Protein AF-A0A660XMI4-F1 (afdb_monomer)

Nearest PDB structures (foldseek):
  3zx6-assembly1_B  TM=2.458E-01  e=6.563E+00  Archaeoglobus fulgidus DSM 4304

Solvent-accessible surface area (backbone atoms only — not comparable to full-atom values): 9315 Å² total; per-residue (Å²): 108,72,64,52,55,50,49,53,53,52,51,51,52,27,54,73,68,62,74,46,83,51,58,64,51,54,51,50,54,47,31,65,63,69,72,51,60,95,81,56,84,68,53,59,37,63,47,45,56,48,52,53,51,49,50,54,33,50,76,66,37,68,74,51,75,83,61,52,72,67,60,52,48,54,52,48,51,56,52,51,52,38,41,51,57,50,34,72,78,36,87,46,49,92,46,54,72,68,57,27,53,37,53,53,48,32,54,55,23,55,79,68,66,36,62,66,61,28,50,51,34,51,52,54,50,51,52,51,54,49,52,52,49,52,51,54,50,52,53,52,54,55,51,64,49,48,56,60,52,51,52,52,52,51,54,50,51,52,52,52,54,51,52,64,72,76,105

Foldseek 3Di:
DVLLVQLLVVLVVCLVVVVDDDLVSSLVSQCVSVVHDPPPPLSLLVSLVSLVVSLVCLVVCNSPVPDDPVSSVVSNVRSVVSSVVSCVVQVCSVDDPLVSVLVVQLVVCVVVVVVVSNVVSVVVVVVVVVVVVVVVVVVVVVVVVVVVVVVVVVVVVVVVVVVVVVD

Radius of gyration: 24.67 Å; Cα contacts (8 Å, |Δi|>4): 82; chains: 1; bounding box: 38×71×60 Å

pLDDT: mean 84.74, std 8.32, range [54.94, 94.88]

Sequence (167 aa):
MKREHEFFRTLTEGLRTNSITTIDDVVNIYKGIADLGSEDLDYQYGLSQRLRKFLAELISKRIDNSLGDEIAREWREKISESIMKNEEISPFADLSSAERNILSGISTFLEMNDTESVKRKTLEHAGMIQAGHDDLSKVRYINKWTLPWSIISTILSILFGILALIR

Secondary structure (DSSP, 8-state):
-HHHHHHHHHHHHHHHTT---SHHHHHHHHHHHHT--TT-TTHHHHHHHHHHHHHHHHHTT-S-TT--HHHHHHHHHHHHHHHHHHHHHSTTTTS-HHHHHHHHHHHHHHHTT-HHHHHHHHHHHHHHHHHHHHHHHHHHHHHHHHHHHHHHHHHHHHHHHHHHHH-

Structure (mmCIF, N/CA/C/O backbone):
data_AF-A0A660XMI4-F1
#
_entry.id   AF-A0A660XMI4-F1
#
loop_
_atom_site.group_PDB
_atom_site.id
_atom_site.type_symbol
_atom_site.label_atom_id
_atom_site.label_alt_id
_atom_site.label_comp_id
_atom_site.label_asym_id
_atom_site.label_entity_id
_atom_site.label_seq_id
_atom_site.pdbx_PDB_ins_code
_atom_site.Cartn_x
_atom_site.Cartn_y
_atom_site.Cartn_z
_atom_site.occupancy
_atom_site.B_iso_or_equiv
_atom_site.auth_seq_id
_atom_site.auth_comp_id
_atom_site.auth_asym_id
_atom_site.auth_atom_id
_atom_site.pdbx_PDB_model_num
ATOM 1 N N . MET A 1 1 ? -14.625 4.555 -4.571 1.00 61.34 1 MET A N 1
ATOM 2 C CA . MET A 1 1 ? -15.167 5.551 -3.618 1.00 61.34 1 MET A CA 1
ATOM 3 C C . MET A 1 1 ? -16.146 4.946 -2.613 1.00 61.34 1 MET A C 1
ATOM 5 O O . MET A 1 1 ? -15.826 4.980 -1.437 1.00 61.34 1 MET A O 1
ATOM 9 N N . LYS A 1 2 ? -17.267 4.316 -3.019 1.00 82.19 2 LYS A N 1
ATOM 10 C CA . LYS A 1 2 ? -18.263 3.763 -2.066 1.00 82.19 2 LYS A CA 1
ATOM 11 C C . LYS A 1 2 ? -17.677 2.767 -1.045 1.00 82.19 2 LYS A C 1
ATOM 13 O O . LYS A 1 2 ? -17.785 3.000 0.150 1.00 82.19 2 LYS A O 1
ATOM 18 N N . ARG A 1 3 ? -16.946 1.745 -1.513 1.00 85.25 3 ARG A N 1
ATOM 19 C CA . ARG A 1 3 ? -16.254 0.758 -0.653 1.00 85.25 3 ARG A CA 1
ATOM 20 C C . ARG A 1 3 ? -15.120 1.344 0.202 1.00 85.25 3 ARG A C 1
ATOM 22 O O . ARG A 1 3 ? -14.634 0.687 1.109 1.00 85.25 3 ARG A O 1
ATOM 29 N N . GLU A 1 4 ? -14.603 2.524 -0.137 1.00 87.94 4 GLU A N 1
ATOM 30 C CA . GLU A 1 4 ? -13.551 3.186 0.655 1.00 87.94 4 GLU A CA 1
ATOM 31 C C . GLU A 1 4 ? -14.169 3.949 1.822 1.00 87.94 4 GLU A C 1
ATOM 33 O O . GLU A 1 4 ? -13.780 3.730 2.961 1.00 87.94 4 GLU A O 1
ATOM 38 N N . HIS A 1 5 ? -15.210 4.736 1.547 1.00 89.56 5 HIS A N 1
ATOM 39 C CA . HIS A 1 5 ? -15.998 5.394 2.588 1.00 89.56 5 HIS A CA 1
ATOM 40 C C . HIS A 1 5 ? -16.614 4.394 3.565 1.00 89.56 5 HIS A C 1
ATOM 42 O O . HIS A 1 5 ? -16.620 4.628 4.768 1.00 89.56 5 HIS A O 1
ATOM 48 N N . GLU A 1 6 ? -17.116 3.269 3.058 1.00 91.88 6 GLU A N 1
ATOM 49 C CA . GLU A 1 6 ? -17.663 2.211 3.902 1.00 91.88 6 GLU A CA 1
ATOM 50 C C . GLU A 1 6 ? -16.597 1.607 4.819 1.00 91.88 6 GLU A C 1
ATOM 52 O O . GLU A 1 6 ? -16.846 1.454 6.010 1.00 91.88 6 GLU A O 1
ATOM 57 N N . PHE A 1 7 ? -15.390 1.363 4.297 1.00 93.88 7 PHE A N 1
ATOM 58 C CA . PHE A 1 7 ? -14.259 0.900 5.099 1.00 93.88 7 PHE A CA 1
ATOM 59 C C . PHE A 1 7 ? -13.879 1.905 6.190 1.00 93.88 7 PHE A C 1
ATOM 61 O O . PHE A 1 7 ? -13.766 1.515 7.347 1.00 93.88 7 PHE A O 1
ATOM 68 N N . PHE A 1 8 ? -13.749 3.194 5.859 1.00 93.44 8 PHE A N 1
ATOM 69 C CA . PHE A 1 8 ? -13.398 4.217 6.852 1.00 93.44 8 PHE A CA 1
ATOM 70 C C . PHE A 1 8 ? -14.472 4.361 7.917 1.00 93.44 8 PHE A C 1
ATOM 72 O O . PHE A 1 8 ? -14.148 4.386 9.096 1.00 93.44 8 PHE A O 1
ATOM 79 N N . ARG A 1 9 ? -15.748 4.377 7.524 1.00 92.50 9 ARG A N 1
ATOM 80 C CA . ARG A 1 9 ? -16.859 4.446 8.473 1.00 92.50 9 ARG A CA 1
ATOM 81 C C . ARG A 1 9 ? -16.845 3.262 9.440 1.00 92.50 9 ARG A C 1
ATOM 83 O O . ARG A 1 9 ? -16.928 3.467 10.644 1.00 92.50 9 ARG A O 1
ATOM 90 N N . THR A 1 10 ? -16.721 2.039 8.926 1.00 93.06 10 THR A N 1
ATOM 91 C CA . THR A 1 10 ? -16.706 0.830 9.761 1.00 93.06 10 THR A CA 1
ATOM 92 C C . THR A 1 10 ? -15.486 0.795 10.680 1.00 93.06 10 THR A C 1
ATOM 94 O O . THR A 1 10 ? -15.619 0.459 11.854 1.00 93.06 10 THR A O 1
ATOM 97 N N . LEU A 1 11 ? -14.312 1.191 10.178 1.00 93.12 11 LEU A N 1
ATOM 98 C CA . LEU A 1 11 ? -13.088 1.271 10.975 1.00 93.12 11 LEU A CA 1
ATOM 99 C C . LEU A 1 11 ? -13.209 2.314 12.096 1.00 93.12 11 LEU A C 1
ATOM 101 O O . LEU A 1 11 ? -12.869 2.018 13.236 1.00 93.12 11 LEU A O 1
ATOM 105 N N . THR A 1 12 ? -13.751 3.498 11.805 1.00 92.50 12 THR A N 1
ATOM 106 C CA . THR A 1 12 ? -13.999 4.550 12.804 1.00 92.50 12 THR A CA 1
ATOM 107 C C . THR A 1 12 ? -14.942 4.079 13.905 1.00 92.50 12 THR A C 1
ATOM 109 O O . THR A 1 12 ? -14.629 4.242 15.082 1.00 92.50 12 THR A O 1
ATOM 112 N N . GLU A 1 13 ? -16.073 3.465 13.551 1.00 91.56 13 GLU A N 1
ATOM 113 C CA . GLU A 1 13 ? -17.025 2.957 14.548 1.00 91.56 13 GLU A CA 1
ATOM 114 C C . GLU A 1 13 ? -16.432 1.820 15.384 1.00 91.56 13 GLU A C 1
ATOM 116 O O . GLU A 1 13 ? -16.611 1.776 16.603 1.00 91.56 13 GLU A O 1
ATOM 121 N N . GLY A 1 14 ? -15.668 0.923 14.761 1.00 89.44 14 GLY A N 1
ATOM 122 C CA . GLY A 1 14 ? -15.021 -0.167 15.481 1.00 89.44 14 GLY A CA 1
ATOM 123 C C . GLY A 1 14 ? -13.901 0.298 16.418 1.00 89.44 14 GLY A C 1
ATOM 124 O O . GLY A 1 14 ? -13.754 -0.241 17.514 1.00 89.44 14 GLY A O 1
ATOM 125 N N . LEU A 1 15 ? -13.160 1.348 16.049 1.00 90.12 15 LEU A N 1
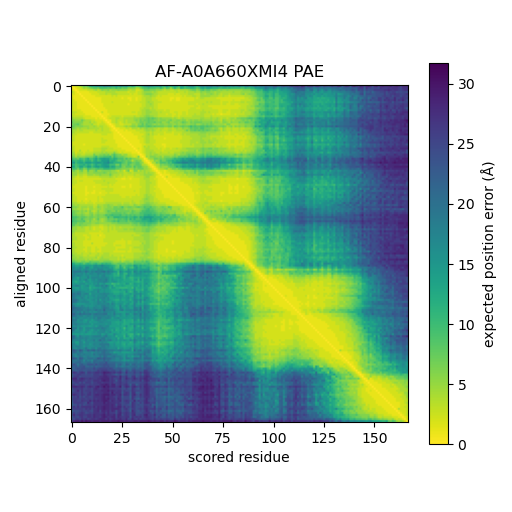ATOM 126 C CA . LEU A 1 15 ? -12.198 2.000 16.945 1.00 90.12 15 LEU A CA 1
ATOM 127 C C . LEU A 1 15 ? -12.903 2.747 18.087 1.00 90.12 15 LEU A C 1
ATOM 129 O O . LEU A 1 15 ? -12.466 2.676 19.233 1.00 90.12 15 LEU A O 1
ATOM 133 N N . ARG A 1 16 ? -14.021 3.425 17.802 1.00 89.31 16 ARG A N 1
ATOM 134 C CA . ARG A 1 16 ? -14.821 4.163 18.796 1.00 89.31 16 ARG A CA 1
ATOM 135 C C . ARG A 1 16 ? -15.440 3.249 19.847 1.00 89.31 16 ARG A C 1
ATOM 137 O O . ARG A 1 16 ? -15.519 3.616 21.016 1.00 89.31 16 ARG A O 1
ATOM 144 N N . THR A 1 17 ? -15.880 2.069 19.432 1.00 89.38 17 THR A N 1
ATOM 145 C CA . THR A 1 17 ? -16.500 1.068 20.309 1.00 89.38 17 THR A CA 1
ATOM 146 C C . THR A 1 17 ? -15.491 0.098 20.926 1.00 89.38 17 THR A C 1
ATOM 148 O O . THR A 1 17 ? -15.894 -0.771 21.695 1.00 89.38 17 THR A O 1
ATOM 151 N N . ASN A 1 18 ? -14.191 0.242 20.623 1.00 84.81 18 ASN A N 1
ATOM 152 C CA . ASN A 1 18 ? -13.143 -0.723 20.978 1.00 84.81 18 ASN A CA 1
ATOM 153 C C . ASN A 1 18 ? -13.458 -2.165 20.527 1.00 84.81 18 ASN A C 1
ATOM 155 O O . ASN A 1 18 ? -12.973 -3.124 21.122 1.00 84.81 18 ASN A O 1
ATOM 159 N N . SER A 1 19 ? -14.258 -2.337 19.470 1.00 85.00 19 SER A N 1
ATOM 160 C CA . SER A 1 19 ? -14.547 -3.653 18.894 1.00 85.00 19 SER A CA 1
ATOM 161 C C . SER A 1 19 ? -13.454 -4.129 17.933 1.00 85.00 19 SER A C 1
ATOM 163 O O . SER A 1 19 ? -13.419 -5.305 17.593 1.00 85.00 19 SER A O 1
ATOM 165 N N . ILE A 1 20 ? -12.585 -3.222 17.472 1.00 87.25 20 ILE A N 1
ATOM 166 C CA . ILE A 1 20 ? -11.400 -3.524 16.662 1.00 87.25 20 ILE A CA 1
ATOM 167 C C . ILE A 1 20 ? -10.184 -3.383 17.567 1.00 87.25 20 ILE A C 1
ATOM 169 O O . ILE A 1 20 ? -9.823 -2.274 17.967 1.00 87.25 20 ILE A O 1
ATOM 173 N N . THR A 1 21 ? -9.565 -4.511 17.901 1.00 80.81 21 THR A N 1
ATOM 174 C CA . THR A 1 21 ? -8.435 -4.545 18.843 1.00 80.81 21 THR A CA 1
ATOM 175 C C . THR A 1 21 ? -7.182 -5.150 18.231 1.00 80.81 21 THR A C 1
ATOM 177 O O . THR A 1 21 ? -6.079 -4.850 18.683 1.00 80.81 21 THR A O 1
ATOM 180 N N . THR A 1 22 ? -7.337 -5.953 17.179 1.00 85.00 22 THR A N 1
ATOM 181 C CA . THR A 1 22 ? -6.247 -6.672 16.522 1.00 85.00 22 THR A CA 1
ATOM 182 C C . THR A 1 22 ? -6.127 -6.308 15.044 1.00 85.00 22 THR A C 1
ATOM 184 O O . THR A 1 22 ? -7.058 -5.786 14.428 1.00 85.00 22 THR A O 1
ATOM 187 N N . ILE A 1 23 ? -4.969 -6.620 14.452 1.00 83.31 23 ILE A N 1
ATOM 188 C CA . ILE A 1 23 ? -4.776 -6.516 13.000 1.00 83.31 23 ILE A CA 1
ATOM 189 C C . ILE A 1 23 ? -5.742 -7.437 12.245 1.00 83.31 23 ILE A C 1
ATOM 191 O O . ILE A 1 23 ? -6.257 -7.049 11.199 1.00 83.31 23 ILE A O 1
ATOM 195 N N . ASP A 1 24 ? -6.050 -8.616 12.787 1.00 86.56 24 ASP A N 1
ATOM 196 C CA . ASP A 1 24 ? -6.962 -9.570 12.157 1.00 86.56 24 ASP A CA 1
ATOM 197 C C . ASP A 1 24 ? -8.379 -9.005 12.025 1.00 86.56 24 ASP A C 1
ATOM 199 O O . ASP A 1 24 ? -9.015 -9.177 10.984 1.00 86.56 24 ASP A O 1
ATOM 203 N N . ASP A 1 25 ? -8.857 -8.250 13.019 1.00 89.75 25 ASP A N 1
ATOM 204 C CA . ASP A 1 25 ? -10.148 -7.551 12.940 1.00 89.75 25 ASP A CA 1
ATOM 205 C C . ASP A 1 25 ? -10.170 -6.576 11.753 1.00 89.75 25 ASP A C 1
ATOM 207 O O . ASP A 1 25 ? -11.108 -6.558 10.950 1.00 89.75 25 ASP A O 1
ATOM 211 N N . VAL A 1 26 ? -9.096 -5.796 11.600 1.00 90.62 26 VAL A N 1
ATOM 212 C CA . VAL A 1 26 ? -8.933 -4.825 10.510 1.00 90.62 26 VAL A CA 1
ATOM 213 C C . VAL A 1 26 ? -8.882 -5.529 9.150 1.00 90.62 26 VAL A C 1
ATOM 215 O O . VAL A 1 26 ? -9.536 -5.092 8.197 1.00 90.62 26 VAL A O 1
ATOM 218 N N . VAL A 1 27 ? -8.139 -6.635 9.057 1.00 89.38 27 VAL A N 1
ATOM 219 C CA . VAL A 1 27 ? -8.037 -7.468 7.853 1.00 89.38 27 VAL A CA 1
ATOM 220 C C . VAL A 1 27 ? -9.400 -8.040 7.469 1.00 89.38 27 VAL A C 1
ATOM 222 O O . VAL A 1 27 ? -9.793 -7.946 6.306 1.00 89.38 27 VAL A O 1
ATOM 225 N N . ASN A 1 28 ? -10.141 -8.589 8.430 1.00 89.62 28 ASN A N 1
ATOM 226 C CA . ASN A 1 28 ? -11.450 -9.191 8.193 1.00 89.62 28 ASN A CA 1
ATOM 227 C C . ASN A 1 28 ? -12.478 -8.158 7.725 1.00 89.62 28 ASN A C 1
ATOM 229 O O . ASN A 1 28 ? -13.210 -8.410 6.767 1.00 89.62 28 ASN A O 1
ATOM 233 N N . ILE A 1 29 ? -12.488 -6.966 8.329 1.00 91.62 29 ILE A N 1
ATOM 234 C CA . ILE A 1 29 ? -13.335 -5.853 7.878 1.00 91.62 29 ILE A CA 1
ATOM 235 C C . ILE A 1 29 ? -12.995 -5.474 6.440 1.00 91.62 29 ILE A C 1
ATOM 237 O O . ILE A 1 29 ? -13.887 -5.287 5.609 1.00 91.62 29 ILE A O 1
ATOM 241 N N . TYR A 1 30 ? -11.703 -5.365 6.133 1.00 90.75 30 TYR A N 1
ATOM 242 C CA . TYR A 1 30 ? -11.270 -5.016 4.793 1.00 90.75 30 TYR A CA 1
ATOM 243 C C . TYR A 1 30 ? -11.687 -6.065 3.763 1.00 90.75 30 TYR A C 1
ATOM 245 O O . TYR A 1 30 ? -12.299 -5.699 2.759 1.00 90.75 30 TYR A O 1
ATOM 253 N N . LYS A 1 31 ? -11.419 -7.350 4.028 1.00 88.81 31 LYS A N 1
ATOM 254 C CA . LYS A 1 31 ? -11.815 -8.459 3.150 1.00 88.81 31 LYS A CA 1
ATOM 255 C C . LYS A 1 31 ? -13.327 -8.501 2.946 1.00 88.81 31 LYS A C 1
ATOM 257 O O . LYS A 1 31 ? -13.772 -8.564 1.804 1.00 88.81 31 LYS A O 1
ATOM 262 N N . GLY A 1 32 ? -14.110 -8.348 4.016 1.00 89.06 32 GLY A N 1
ATOM 263 C CA . GLY A 1 32 ? -15.573 -8.328 3.944 1.00 89.06 32 GLY A CA 1
ATOM 264 C C . GLY A 1 32 ? -16.128 -7.184 3.087 1.00 89.06 32 GLY A C 1
ATOM 265 O O . GLY A 1 32 ? -17.027 -7.396 2.281 1.00 89.06 32 GLY A O 1
ATOM 266 N N . ILE A 1 33 ? -15.571 -5.974 3.196 1.00 88.94 33 ILE A N 1
ATOM 267 C CA . ILE A 1 33 ? -16.022 -4.808 2.405 1.00 88.94 33 ILE A CA 1
ATOM 268 C C . ILE A 1 33 ? -15.505 -4.861 0.961 1.00 88.94 33 ILE A C 1
ATOM 270 O O . ILE A 1 33 ? -16.142 -4.356 0.029 1.00 88.94 33 ILE A O 1
ATOM 274 N N . ALA A 1 34 ? -14.317 -5.427 0.764 1.00 85.56 34 ALA A N 1
ATOM 275 C CA . ALA A 1 34 ? -13.719 -5.591 -0.550 1.00 85.56 34 ALA A CA 1
ATOM 276 C C . ALA A 1 34 ? -14.299 -6.785 -1.328 1.00 85.56 34 ALA A C 1
ATOM 278 O O . ALA A 1 34 ? -14.088 -6.822 -2.541 1.00 85.56 34 ALA A O 1
ATOM 279 N N . ASP A 1 35 ? -15.090 -7.643 -0.671 1.00 84.62 35 ASP A N 1
ATOM 280 C CA . ASP A 1 35 ? -15.646 -8.889 -1.214 1.00 84.62 35 ASP A CA 1
ATOM 281 C C . ASP A 1 35 ? -14.533 -9.858 -1.648 1.00 84.62 35 ASP A C 1
ATOM 283 O O . ASP A 1 35 ? -14.538 -10.392 -2.753 1.00 84.62 35 ASP A O 1
ATOM 287 N N . LEU A 1 36 ? -13.516 -9.987 -0.787 1.00 83.31 36 LEU A N 1
ATOM 288 C CA . LEU A 1 36 ? -12.342 -10.829 -1.010 1.00 83.31 36 LEU A CA 1
ATOM 289 C C . LEU A 1 36 ? -12.500 -12.163 -0.282 1.00 83.31 36 LEU A C 1
ATOM 291 O O . LEU A 1 36 ? -12.875 -12.204 0.895 1.00 83.31 36 LEU A O 1
ATOM 295 N N . GLY A 1 37 ? -12.172 -13.246 -0.977 1.00 70.56 37 GLY A N 1
ATOM 296 C CA . GLY A 1 37 ? -12.136 -14.594 -0.429 1.00 70.56 37 GLY A CA 1
ATOM 297 C C . GLY A 1 37 ? -10.886 -14.859 0.412 1.00 70.56 37 GLY A C 1
ATOM 298 O O . GLY A 1 37 ? -9.961 -14.050 0.509 1.00 70.56 37 GLY A O 1
ATOM 299 N N . SER A 1 38 ? -10.828 -16.044 1.022 1.00 64.19 38 SER A N 1
ATOM 300 C CA . SER A 1 38 ? -9.647 -16.509 1.763 1.00 64.19 38 SER A CA 1
ATOM 301 C C . SER A 1 38 ? -8.420 -16.741 0.874 1.00 64.19 38 SER A C 1
ATOM 303 O O . SER A 1 38 ? -7.304 -16.745 1.384 1.00 64.19 38 SER A O 1
ATOM 305 N N . GLU A 1 39 ? -8.625 -16.920 -0.432 1.00 60.19 39 GLU A N 1
ATOM 306 C CA . GLU A 1 39 ? -7.576 -17.189 -1.424 1.00 60.19 39 GLU A CA 1
ATOM 307 C C . GLU A 1 39 ? -6.966 -15.914 -2.027 1.00 60.19 39 GLU A C 1
ATOM 309 O O . GLU A 1 39 ? -5.927 -15.979 -2.683 1.00 60.19 39 GLU A O 1
ATOM 314 N N . ASP A 1 40 ? -7.568 -14.746 -1.788 1.00 64.88 40 ASP A N 1
ATOM 315 C CA . ASP A 1 40 ? -7.051 -13.477 -2.294 1.00 64.88 40 ASP A CA 1
ATOM 316 C C . ASP A 1 40 ? -5.834 -13.054 -1.470 1.00 64.88 40 ASP A C 1
ATOM 318 O O . ASP A 1 40 ? -5.977 -12.422 -0.429 1.00 64.88 40 ASP A O 1
ATOM 322 N N . LEU A 1 41 ? -4.632 -13.412 -1.930 1.00 63.66 41 LEU A N 1
ATOM 323 C CA . LEU A 1 41 ? -3.348 -13.148 -1.260 1.00 63.66 41 LEU A CA 1
ATOM 324 C C . LEU A 1 41 ? -2.758 -11.755 -1.533 1.00 63.66 41 LEU A C 1
ATOM 326 O O . LEU A 1 41 ? -1.683 -11.453 -1.031 1.00 63.66 41 LEU A O 1
ATOM 330 N N . ASP A 1 42 ? -3.432 -10.919 -2.327 1.00 67.12 42 ASP A N 1
ATOM 331 C CA . ASP A 1 42 ? -2.977 -9.563 -2.683 1.00 67.12 42 ASP A CA 1
ATOM 332 C C . ASP A 1 42 ? -3.678 -8.451 -1.873 1.00 67.12 42 ASP A C 1
ATOM 334 O O . ASP A 1 42 ? -3.450 -7.253 -2.091 1.00 67.12 42 ASP A O 1
ATOM 338 N N . TYR A 1 43 ? -4.537 -8.823 -0.917 1.00 78.19 43 TYR A N 1
ATOM 339 C CA . TYR A 1 43 ? -5.332 -7.884 -0.119 1.00 78.19 43 TYR A CA 1
ATOM 340 C C . TYR A 1 43 ? -4.472 -6.952 0.747 1.00 78.19 43 TYR A C 1
ATOM 342 O O . TYR A 1 43 ? -4.871 -5.819 1.023 1.00 78.19 43 TYR A O 1
ATOM 350 N N . GLN A 1 44 ? -3.290 -7.411 1.162 1.00 79.88 44 GLN A N 1
ATOM 351 C CA . GLN A 1 44 ? -2.378 -6.728 2.076 1.00 79.88 44 GLN A CA 1
ATOM 352 C C . GLN A 1 44 ? -2.009 -5.351 1.521 1.00 79.88 44 GLN A C 1
ATOM 354 O O . GLN A 1 44 ? -1.990 -4.371 2.261 1.00 79.88 44 GLN A O 1
ATOM 359 N N . TYR A 1 45 ? -1.819 -5.242 0.204 1.00 75.50 45 TYR A N 1
ATOM 360 C CA . TYR A 1 45 ? -1.550 -3.962 -0.443 1.00 75.50 45 TYR A CA 1
ATOM 361 C C . TYR A 1 45 ? -2.714 -2.986 -0.336 1.00 75.50 45 TYR A C 1
ATOM 363 O O . TYR A 1 45 ? -2.556 -1.844 0.104 1.00 75.50 45 TYR A O 1
ATOM 371 N N . GLY A 1 46 ? -3.895 -3.444 -0.755 1.00 81.75 46 GLY A N 1
ATOM 372 C CA . GLY A 1 46 ? -5.093 -2.620 -0.746 1.00 81.75 46 GLY A CA 1
ATOM 373 C C . GLY A 1 46 ? -5.452 -2.175 0.671 1.00 81.75 46 GLY A C 1
ATOM 374 O O . GLY A 1 46 ? -5.922 -1.048 0.856 1.00 81.75 46 GLY A O 1
ATOM 375 N N . LEU A 1 47 ? -5.158 -3.016 1.665 1.00 88.56 47 LEU A N 1
ATOM 376 C CA . LEU A 1 47 ? -5.296 -2.689 3.073 1.00 88.56 47 LEU A CA 1
ATOM 377 C C . LEU A 1 47 ? -4.303 -1.605 3.512 1.00 88.56 47 LEU A C 1
ATOM 379 O O . LEU A 1 47 ? -4.753 -0.547 3.952 1.00 88.56 47 LEU A O 1
ATOM 383 N N . SER A 1 48 ? -2.986 -1.803 3.348 1.00 87.81 48 SER A N 1
ATOM 384 C CA . SER A 1 48 ? -1.973 -0.805 3.743 1.00 87.81 48 SER A CA 1
ATOM 385 C C . SER A 1 48 ? -2.237 0.555 3.093 1.00 87.81 48 SER A C 1
ATOM 387 O O . SER A 1 48 ? -2.200 1.591 3.760 1.00 87.81 48 SER A O 1
ATOM 389 N N . GLN A 1 49 ? -2.603 0.574 1.808 1.00 86.38 49 GLN A N 1
ATOM 390 C CA . GLN A 1 49 ? -2.949 1.812 1.109 1.00 86.38 49 GLN A CA 1
ATOM 391 C C . GLN A 1 49 ? -4.140 2.533 1.761 1.00 86.38 49 GLN A C 1
ATOM 393 O O . GLN A 1 49 ? -4.118 3.756 1.926 1.00 86.38 49 GLN A O 1
ATOM 398 N N . ARG A 1 50 ? -5.189 1.796 2.139 1.00 91.19 50 ARG A N 1
ATOM 399 C CA . ARG A 1 50 ? -6.383 2.372 2.774 1.00 91.19 50 ARG A CA 1
ATOM 400 C C . ARG A 1 50 ? -6.119 2.835 4.193 1.00 91.19 50 ARG A C 1
ATOM 402 O O . ARG A 1 50 ? -6.596 3.904 4.553 1.00 91.19 50 ARG A O 1
ATOM 409 N N . LEU A 1 51 ? -5.333 2.093 4.966 1.00 92.75 51 LEU A N 1
ATOM 410 C CA . LEU A 1 51 ? -4.942 2.492 6.317 1.00 92.75 51 LEU A CA 1
ATOM 411 C C . LEU A 1 51 ? -4.115 3.784 6.307 1.00 92.75 51 LEU A C 1
ATOM 413 O O . LEU A 1 51 ? -4.356 4.674 7.118 1.00 92.75 51 LEU A O 1
ATOM 417 N N . ARG A 1 52 ? -3.209 3.962 5.339 1.00 91.50 52 ARG A N 1
ATOM 418 C CA . ARG A 1 52 ? -2.460 5.223 5.190 1.00 91.50 52 ARG A CA 1
ATOM 419 C C . ARG A 1 52 ? -3.344 6.402 4.802 1.00 91.50 52 ARG A C 1
ATOM 421 O O . ARG A 1 52 ? -3.171 7.499 5.328 1.00 91.50 52 ARG A O 1
ATOM 428 N N . LYS A 1 53 ? -4.314 6.188 3.911 1.00 92.75 53 LYS A N 1
ATOM 429 C CA . LYS A 1 53 ? -5.317 7.215 3.598 1.00 92.75 53 LYS A CA 1
ATOM 430 C C . LYS A 1 53 ? -6.152 7.569 4.831 1.00 92.75 53 LYS A C 1
ATOM 432 O O . LYS A 1 53 ? -6.334 8.749 5.107 1.00 92.75 53 LYS A O 1
ATOM 437 N N . PHE A 1 54 ? -6.580 6.567 5.599 1.00 93.69 54 PHE A N 1
ATOM 438 C CA . PHE A 1 54 ? -7.292 6.771 6.859 1.00 93.69 54 PHE A CA 1
ATOM 439 C C . PHE A 1 54 ? -6.461 7.611 7.837 1.00 93.69 54 PHE A C 1
ATOM 441 O O . PHE A 1 54 ? -6.973 8.576 8.392 1.00 93.69 54 PHE A O 1
ATOM 448 N N . LEU A 1 55 ? -5.162 7.322 7.992 1.00 92.50 55 LEU A N 1
ATOM 449 C CA . LEU A 1 55 ? -4.250 8.135 8.807 1.00 92.50 55 LEU A CA 1
ATOM 450 C C . LEU A 1 55 ? -4.192 9.595 8.345 1.00 92.50 55 LEU A C 1
ATOM 452 O O . LEU A 1 55 ? -4.268 10.504 9.172 1.00 92.50 55 LEU A O 1
ATOM 456 N N . ALA A 1 56 ? -4.081 9.834 7.037 1.00 92.06 56 ALA A N 1
ATOM 457 C CA . ALA A 1 56 ? -4.057 11.188 6.492 1.00 92.06 56 ALA A CA 1
ATOM 458 C C . ALA A 1 56 ? -5.363 11.946 6.791 1.00 92.06 56 ALA A C 1
ATOM 460 O O . ALA A 1 56 ? -5.329 13.121 7.168 1.00 92.06 56 ALA A O 1
ATOM 461 N N . GLU A 1 57 ? -6.511 11.278 6.669 1.00 92.50 5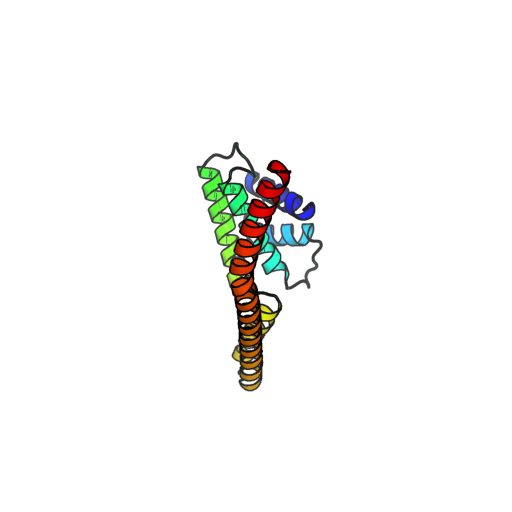7 GLU A N 1
ATOM 462 C CA . GLU A 1 57 ? -7.815 11.869 6.978 1.00 92.50 57 GLU A CA 1
ATOM 463 C C . GLU A 1 57 ? -8.039 12.071 8.482 1.00 92.50 57 GLU A C 1
ATOM 465 O O . GLU A 1 57 ? -8.623 13.086 8.874 1.00 92.50 57 GLU A O 1
ATOM 470 N N . LEU A 1 58 ? -7.536 11.162 9.322 1.00 90.12 58 LEU A N 1
ATOM 471 C CA . LEU A 1 58 ? -7.562 11.272 10.781 1.00 90.12 58 LEU A CA 1
ATOM 472 C C . LEU A 1 58 ? -6.769 12.501 11.243 1.00 90.12 58 LEU A C 1
ATOM 474 O O . LEU A 1 58 ? -7.291 13.333 11.980 1.00 90.12 58 LEU A O 1
ATOM 478 N N . ILE A 1 59 ? -5.536 12.663 10.750 1.00 86.69 59 ILE A N 1
ATOM 479 C CA . ILE A 1 59 ? -4.672 13.816 11.065 1.00 86.69 59 ILE A CA 1
ATOM 480 C C . ILE A 1 59 ? -5.295 15.120 10.558 1.00 86.69 59 ILE A C 1
ATOM 482 O O . ILE A 1 59 ? -5.242 16.146 11.232 1.00 86.69 59 ILE A O 1
ATOM 486 N N . SER A 1 60 ? -5.939 15.074 9.391 1.00 87.62 60 SER A N 1
ATOM 487 C CA . SER A 1 60 ? -6.636 16.225 8.809 1.00 87.62 60 SER A CA 1
ATOM 488 C C . SER A 1 60 ? -7.982 16.534 9.482 1.00 87.62 60 SER A C 1
ATOM 490 O O . SER A 1 60 ? -8.694 17.417 9.004 1.00 87.62 60 SER A O 1
ATOM 492 N N . LYS A 1 61 ? -8.363 15.799 10.541 1.00 84.94 61 LYS A N 1
ATOM 493 C CA . LYS A 1 61 ? -9.656 15.896 11.245 1.00 84.94 61 LYS A CA 1
ATOM 494 C C . LYS A 1 61 ? -10.875 15.780 10.314 1.00 84.94 61 LYS A C 1
ATOM 496 O O . LYS A 1 61 ? -11.930 16.350 10.581 1.00 84.94 61 LYS A O 1
ATOM 501 N N . ARG A 1 62 ? -10.730 15.048 9.201 1.00 85.44 62 ARG A N 1
ATOM 502 C CA . ARG A 1 62 ? -11.801 14.808 8.214 1.00 85.44 62 ARG A CA 1
ATOM 503 C C . ARG A 1 62 ? -12.675 13.611 8.567 1.00 85.44 62 ARG A C 1
ATOM 505 O O . ARG A 1 62 ? -13.818 13.566 8.130 1.00 85.44 62 ARG A O 1
ATOM 512 N N . ILE A 1 63 ? -12.138 12.670 9.343 1.00 82.19 63 ILE A N 1
ATOM 513 C CA . ILE A 1 63 ? -12.870 11.484 9.803 1.00 82.19 63 ILE A CA 1
ATOM 514 C C . ILE A 1 63 ? -13.843 11.839 10.923 1.00 82.19 63 ILE A C 1
ATOM 516 O O . ILE A 1 63 ? -15.019 11.500 10.849 1.00 82.19 63 ILE A O 1
ATOM 520 N N . ASP A 1 64 ? -13.350 12.532 11.945 1.00 80.00 64 ASP A N 1
ATOM 521 C CA . ASP A 1 64 ? -14.161 13.052 13.039 1.00 80.00 64 ASP A CA 1
ATOM 522 C C . ASP A 1 64 ? -13.485 14.322 13.570 1.00 80.00 64 ASP A C 1
ATOM 524 O O . ASP A 1 64 ? -12.357 14.293 14.065 1.00 80.00 64 ASP A O 1
ATOM 528 N N . ASN A 1 65 ? -14.159 15.461 13.417 1.00 80.69 65 ASN A N 1
ATOM 529 C CA . ASN A 1 65 ? -13.662 16.764 13.858 1.00 80.69 65 ASN A CA 1
ATOM 530 C C . ASN A 1 65 ? -13.846 16.996 15.367 1.00 80.69 65 ASN A C 1
ATOM 532 O O . ASN A 1 65 ? -13.256 17.929 15.912 1.00 80.69 65 ASN A O 1
ATOM 536 N N . SER A 1 66 ? -14.644 16.154 16.026 1.00 81.62 66 SER A N 1
ATOM 537 C CA . SER A 1 66 ? -14.913 16.186 17.464 1.00 81.62 66 SER A CA 1
ATOM 538 C C . SER A 1 66 ? -13.971 15.287 18.269 1.00 81.62 66 SER A C 1
ATOM 540 O O . SER A 1 66 ? -14.008 15.297 19.500 1.00 81.62 66 SER A O 1
ATOM 542 N N . LEU A 1 67 ? -13.104 14.530 17.587 1.00 84.50 67 LEU A N 1
ATOM 543 C CA . LEU A 1 67 ? -12.152 13.630 18.221 1.00 84.50 67 LEU A CA 1
ATOM 544 C C . LEU A 1 67 ? -11.117 14.424 19.033 1.00 84.50 67 LEU A C 1
ATOM 546 O O . LEU A 1 67 ? -10.425 15.301 18.508 1.00 84.50 67 LEU A O 1
ATOM 550 N N . GLY A 1 68 ? -10.997 14.096 20.320 1.00 84.81 68 GLY A N 1
ATOM 551 C CA . GLY A 1 68 ? -9.949 14.646 21.177 1.00 84.81 68 GLY A CA 1
ATOM 552 C C . GLY A 1 68 ? -8.560 14.202 20.712 1.00 84.81 68 GLY A C 1
ATOM 553 O O . GLY A 1 68 ? -8.385 13.073 20.248 1.00 84.81 68 GLY A O 1
ATOM 554 N N . ASP A 1 69 ? -7.560 15.071 20.868 1.00 84.88 69 ASP A N 1
ATOM 555 C CA . ASP A 1 69 ? -6.202 14.829 20.355 1.00 84.88 69 ASP A CA 1
ATOM 556 C C . ASP A 1 69 ? -5.544 13.569 20.963 1.00 84.88 69 ASP A C 1
ATOM 558 O O . ASP A 1 69 ? -4.732 12.912 20.311 1.00 84.88 69 ASP A O 1
ATOM 562 N N . GLU A 1 70 ? -5.923 13.188 22.186 1.00 86.69 70 GLU A N 1
ATOM 563 C CA . GLU A 1 70 ? -5.440 11.970 22.848 1.00 86.69 70 GLU A CA 1
ATOM 564 C C . GLU A 1 70 ? -5.993 10.688 22.210 1.00 86.69 70 GLU A C 1
ATOM 566 O O . GLU A 1 70 ? -5.231 9.769 21.913 1.00 86.69 70 GLU A O 1
ATOM 571 N N . ILE A 1 71 ? -7.292 10.661 21.902 1.00 87.56 71 ILE A N 1
ATOM 572 C CA . ILE A 1 71 ? -7.935 9.537 21.203 1.00 87.56 71 ILE A CA 1
ATOM 573 C C . ILE A 1 71 ? -7.394 9.440 19.772 1.00 87.56 71 ILE A C 1
ATOM 575 O O . ILE A 1 71 ? -7.070 8.356 19.292 1.00 87.56 71 ILE A O 1
ATOM 579 N N . ALA A 1 72 ? -7.217 10.584 19.101 1.00 87.19 72 ALA A N 1
ATOM 580 C CA . ALA A 1 72 ? -6.609 10.637 17.773 1.00 87.19 72 ALA A CA 1
ATOM 581 C C . ALA A 1 72 ? -5.186 10.052 17.768 1.00 87.19 72 ALA A C 1
ATOM 583 O O . ALA A 1 72 ? -4.799 9.361 16.822 1.00 87.19 72 ALA A O 1
ATOM 584 N N . ARG A 1 73 ? -4.406 10.309 18.827 1.00 88.81 73 ARG A N 1
ATOM 585 C CA . ARG A 1 73 ? -3.068 9.734 19.010 1.00 88.81 73 ARG A CA 1
ATOM 586 C C . ARG A 1 73 ? -3.128 8.218 19.187 1.00 88.81 73 ARG A C 1
ATOM 588 O O . ARG A 1 73 ? -2.391 7.526 18.491 1.00 88.81 73 ARG A O 1
ATOM 595 N N . GLU A 1 74 ? -4.007 7.718 20.051 1.00 90.38 74 GLU A N 1
ATOM 596 C CA . GLU A 1 74 ? -4.179 6.276 20.277 1.00 90.38 74 GLU A CA 1
ATOM 597 C C . GLU A 1 74 ? -4.551 5.547 18.977 1.00 90.38 74 GLU A C 1
ATOM 599 O O . GLU A 1 74 ? -3.944 4.541 18.610 1.00 90.38 74 GLU A O 1
ATOM 604 N N . TRP A 1 75 ? -5.516 6.086 18.229 1.00 91.56 75 TRP A N 1
ATOM 605 C CA . TRP A 1 75 ? -5.929 5.508 16.951 1.00 91.56 75 TRP A CA 1
ATOM 606 C C . TRP A 1 75 ? -4.790 5.526 15.934 1.00 91.56 75 TRP A C 1
ATOM 608 O O . TRP A 1 75 ? -4.562 4.535 15.243 1.00 91.56 75 TRP A O 1
ATOM 618 N N . ARG A 1 76 ? -4.026 6.623 15.864 1.00 90.75 76 ARG A N 1
ATOM 619 C CA . ARG A 1 76 ? -2.852 6.716 14.988 1.00 90.75 76 ARG A CA 1
ATOM 620 C C . ARG A 1 76 ? -1.823 5.634 15.306 1.00 90.75 76 ARG A C 1
ATOM 622 O O . ARG A 1 76 ? -1.260 5.065 14.373 1.00 90.75 76 ARG A O 1
ATOM 629 N N . GLU A 1 77 ? -1.574 5.355 16.582 1.00 91.56 77 GLU A N 1
ATOM 630 C CA . GLU A 1 77 ? -0.631 4.318 17.015 1.00 91.56 77 GLU A CA 1
ATOM 631 C C . GLU A 1 77 ? -1.123 2.924 16.615 1.00 91.56 77 GLU A C 1
ATOM 633 O O . GLU A 1 77 ? -0.400 2.221 15.910 1.00 91.56 77 GLU A O 1
ATOM 638 N N . LYS A 1 78 ? -2.382 2.576 16.920 1.00 90.62 78 LYS A N 1
ATOM 639 C CA . LYS A 1 78 ? -2.980 1.284 16.526 1.00 90.62 78 LYS A CA 1
ATOM 640 C C . LYS A 1 78 ? -2.944 1.053 15.015 1.00 90.62 78 LYS A C 1
ATOM 642 O O . LYS A 1 78 ? -2.616 -0.040 14.552 1.00 90.62 78 LYS A O 1
ATOM 647 N N . ILE A 1 79 ? -3.276 2.078 14.227 1.00 91.62 79 ILE A N 1
ATOM 648 C CA . ILE A 1 79 ? -3.272 1.972 12.764 1.00 91.62 79 ILE A CA 1
ATOM 649 C C . ILE A 1 79 ? -1.843 1.887 12.218 1.00 91.62 79 ILE A C 1
ATOM 651 O O . ILE A 1 79 ? -1.597 1.096 11.312 1.00 91.62 79 ILE A O 1
ATOM 655 N N . SER A 1 80 ? -0.892 2.639 12.775 1.00 91.25 80 SER A N 1
ATOM 656 C CA . SER A 1 80 ? 0.524 2.534 12.386 1.00 91.25 80 SER A CA 1
ATOM 657 C C . SER A 1 80 ? 1.085 1.141 12.672 1.00 91.25 80 SER A C 1
ATOM 659 O O . SER A 1 80 ? 1.722 0.549 11.806 1.00 91.25 80 SER A O 1
ATOM 661 N N . GLU A 1 81 ? 0.789 0.581 13.846 1.00 91.00 81 GLU A N 1
ATOM 662 C CA . GLU A 1 81 ? 1.196 -0.778 14.211 1.00 91.00 81 GLU A CA 1
ATOM 663 C C . GLU A 1 81 ? 0.557 -1.826 13.287 1.00 91.00 81 GLU A C 1
ATOM 665 O O . GLU A 1 81 ? 1.216 -2.767 12.848 1.00 91.00 81 GLU A O 1
ATOM 670 N N . SER A 1 82 ? -0.715 -1.627 12.934 1.00 88.62 82 SER A N 1
ATOM 671 C CA . SER A 1 82 ? -1.436 -2.476 11.983 1.00 88.62 82 SER A CA 1
ATOM 672 C C . SER A 1 82 ? -0.790 -2.467 10.594 1.00 88.62 82 SER A C 1
ATOM 674 O O . SER A 1 82 ? -0.637 -3.519 9.976 1.00 88.62 82 SER A O 1
ATOM 676 N N . ILE A 1 83 ? -0.377 -1.291 10.112 1.00 88.19 83 ILE A N 1
ATOM 677 C CA . ILE A 1 83 ? 0.347 -1.144 8.843 1.00 88.19 83 ILE A CA 1
ATOM 678 C C . ILE A 1 83 ? 1.679 -1.895 8.906 1.00 88.19 83 ILE A C 1
ATOM 680 O O . ILE A 1 83 ? 1.943 -2.710 8.027 1.00 88.19 83 ILE A O 1
ATOM 684 N N . MET A 1 84 ? 2.474 -1.672 9.958 1.00 85.69 84 MET A N 1
ATOM 685 C CA . MET A 1 84 ? 3.774 -2.329 10.124 1.00 85.69 84 MET A CA 1
ATOM 686 C C . MET A 1 84 ? 3.646 -3.853 10.130 1.00 85.69 84 MET A C 1
ATOM 688 O O . MET A 1 84 ? 4.332 -4.524 9.368 1.00 85.69 84 MET A O 1
ATOM 692 N N . LYS A 1 85 ? 2.716 -4.407 10.916 1.00 85.75 85 LYS A N 1
ATOM 693 C CA . LYS A 1 85 ? 2.474 -5.858 10.968 1.00 85.75 85 LYS A CA 1
ATOM 694 C C . LYS A 1 85 ? 2.034 -6.424 9.618 1.00 85.75 85 LYS A C 1
ATOM 696 O O . LYS A 1 85 ? 2.482 -7.491 9.213 1.00 85.75 85 LYS A O 1
ATOM 701 N N . ASN A 1 86 ? 1.169 -5.710 8.900 1.00 83.25 86 ASN A N 1
ATOM 702 C CA . ASN A 1 86 ? 0.721 -6.131 7.574 1.00 83.25 86 ASN A CA 1
ATOM 703 C C . ASN A 1 86 ? 1.860 -6.087 6.533 1.00 83.25 86 ASN A C 1
ATOM 705 O O . ASN A 1 86 ? 1.892 -6.905 5.616 1.00 83.25 86 ASN A O 1
ATOM 709 N N . GLU A 1 87 ? 2.809 -5.163 6.686 1.00 77.50 87 GLU A N 1
ATOM 710 C CA . GLU A 1 87 ? 4.006 -5.049 5.845 1.00 77.50 87 GLU A CA 1
ATOM 711 C C . GLU A 1 87 ? 5.092 -6.067 6.199 1.00 77.50 87 GLU A C 1
ATOM 713 O O . GLU A 1 87 ? 5.748 -6.567 5.293 1.00 77.50 87 GLU A O 1
ATOM 718 N N . GLU A 1 88 ? 5.243 -6.455 7.466 1.00 76.00 88 GLU A N 1
ATOM 719 C CA . GLU A 1 88 ? 6.110 -7.579 7.853 1.00 76.00 88 GLU A CA 1
ATOM 720 C C . GLU A 1 88 ? 5.661 -8.886 7.187 1.00 76.00 88 GLU A C 1
ATOM 722 O O . GLU A 1 88 ? 6.488 -9.675 6.733 1.00 76.00 88 GLU A O 1
ATOM 727 N N . ILE A 1 89 ? 4.347 -9.090 7.067 1.00 69.00 89 ILE A N 1
ATOM 728 C CA . ILE A 1 89 ? 3.762 -10.251 6.382 1.00 69.00 89 ILE A CA 1
ATOM 729 C C . ILE A 1 89 ? 3.907 -10.134 4.850 1.00 69.00 89 ILE A C 1
ATOM 731 O O . ILE A 1 89 ? 3.937 -11.143 4.148 1.00 69.00 89 ILE A O 1
ATOM 735 N N . SER A 1 90 ? 4.008 -8.915 4.311 1.00 68.25 90 SER A N 1
ATOM 736 C CA . SER A 1 90 ? 4.105 -8.643 2.873 1.00 68.25 90 SER A CA 1
ATOM 737 C C . SER A 1 90 ? 5.157 -7.555 2.582 1.00 68.25 90 SER A C 1
ATOM 739 O O . SER A 1 90 ? 4.782 -6.422 2.243 1.00 68.25 90 SER A O 1
ATOM 741 N N . PRO A 1 91 ? 6.466 -7.884 2.628 1.00 63.12 91 PRO A N 1
ATOM 742 C CA . PRO A 1 91 ? 7.581 -6.918 2.641 1.00 63.12 91 PRO A CA 1
ATOM 743 C C . PRO A 1 91 ? 7.767 -6.072 1.366 1.00 63.12 91 PRO A C 1
ATOM 745 O O . PRO A 1 91 ? 8.709 -5.293 1.256 1.00 63.12 91 PRO A O 1
ATOM 748 N N . PHE A 1 92 ? 6.856 -6.175 0.401 1.00 69.50 92 PHE A N 1
ATOM 749 C CA . PHE A 1 92 ? 6.901 -5.485 -0.889 1.00 69.50 92 PHE A CA 1
ATOM 750 C C . PHE A 1 92 ? 5.551 -4.858 -1.258 1.00 69.50 92 PHE A C 1
ATOM 752 O O . PHE A 1 92 ? 5.243 -4.672 -2.439 1.00 69.50 92 PHE A O 1
ATOM 759 N N . ALA A 1 93 ? 4.710 -4.573 -0.257 1.00 62.75 93 ALA A N 1
ATOM 760 C CA . ALA A 1 93 ? 3.377 -4.023 -0.477 1.00 62.75 93 ALA A CA 1
ATOM 761 C C . ALA A 1 93 ? 3.434 -2.737 -1.317 1.00 62.75 93 ALA A C 1
ATOM 763 O O . ALA A 1 93 ? 2.690 -2.610 -2.280 1.00 62.75 93 ALA A O 1
ATOM 764 N N . ASP A 1 94 ? 4.375 -1.836 -1.048 1.00 62.34 94 ASP A N 1
ATOM 765 C CA . ASP A 1 94 ? 4.443 -0.522 -1.709 1.00 62.34 94 ASP A CA 1
ATOM 766 C C . ASP A 1 94 ? 4.890 -0.538 -3.164 1.00 62.34 94 ASP A C 1
ATOM 768 O O . ASP A 1 94 ? 4.811 0.483 -3.850 1.00 62.34 94 ASP A O 1
ATOM 772 N N . LEU A 1 95 ? 5.335 -1.691 -3.641 1.00 70.56 95 LEU A N 1
ATOM 773 C CA . LEU A 1 95 ? 5.796 -1.854 -5.002 1.00 70.56 95 LEU A CA 1
ATOM 774 C C . LEU A 1 95 ? 4.633 -2.158 -5.947 1.00 70.56 95 LEU A C 1
ATOM 776 O O . LEU A 1 95 ? 3.583 -2.675 -5.544 1.00 70.56 95 LEU A O 1
ATOM 780 N N . SER A 1 96 ? 4.836 -1.859 -7.230 1.00 73.44 96 SER A N 1
ATOM 781 C CA . SER A 1 96 ? 3.901 -2.264 -8.280 1.00 73.44 96 SER A CA 1
ATOM 782 C C . SER A 1 96 ? 3.731 -3.787 -8.303 1.00 73.44 96 SER A C 1
ATOM 784 O O . SER A 1 96 ? 4.610 -4.531 -7.868 1.00 73.44 96 SER A O 1
ATOM 786 N N . SER A 1 97 ? 2.619 -4.286 -8.851 1.00 73.06 97 SER A N 1
ATOM 787 C CA . SER A 1 97 ? 2.372 -5.735 -8.945 1.00 73.06 97 SER A CA 1
ATOM 788 C C . SER A 1 97 ? 3.519 -6.488 -9.635 1.00 73.06 97 SER A C 1
ATOM 790 O O . SER A 1 97 ? 3.862 -7.594 -9.224 1.00 73.06 97 SER A O 1
ATOM 792 N N . ALA A 1 98 ? 4.145 -5.874 -10.646 1.00 78.12 98 ALA A N 1
ATOM 793 C CA . ALA A 1 98 ? 5.292 -6.445 -11.348 1.00 78.12 98 ALA A CA 1
ATOM 794 C C . ALA A 1 98 ? 6.538 -6.523 -10.449 1.00 78.12 98 ALA A C 1
ATOM 796 O O . ALA A 1 98 ? 7.137 -7.589 -10.312 1.00 78.12 98 ALA A O 1
ATOM 797 N N . GLU A 1 99 ? 6.898 -5.425 -9.782 1.00 78.56 99 GLU A N 1
ATOM 798 C CA . GLU A 1 99 ? 8.018 -5.379 -8.834 1.00 78.56 99 GLU A CA 1
ATOM 799 C C . GLU A 1 99 ? 7.818 -6.336 -7.658 1.00 78.56 99 GLU A C 1
ATOM 801 O O . GLU A 1 99 ? 8.731 -7.085 -7.307 1.00 78.56 99 GLU A O 1
ATOM 806 N N . ARG A 1 100 ? 6.607 -6.367 -7.095 1.00 82.94 100 ARG A N 1
ATOM 807 C CA . ARG A 1 100 ? 6.235 -7.265 -6.002 1.00 82.94 100 ARG A CA 1
ATOM 808 C C . ARG A 1 100 ? 6.382 -8.726 -6.401 1.00 82.94 100 ARG A C 1
ATOM 810 O O . ARG A 1 100 ? 6.984 -9.488 -5.652 1.00 82.94 100 ARG A O 1
ATOM 817 N N . ASN A 1 101 ? 5.878 -9.115 -7.575 1.00 82.38 101 ASN A N 1
ATOM 818 C CA . ASN A 1 101 ? 6.020 -10.484 -8.073 1.00 82.38 101 ASN A CA 1
ATOM 819 C C . ASN A 1 101 ? 7.495 -10.884 -8.200 1.00 82.38 101 ASN A C 1
ATOM 821 O O . ASN A 1 101 ? 7.871 -12.003 -7.850 1.00 82.38 101 ASN A O 1
ATOM 825 N N . ILE A 1 102 ? 8.334 -9.965 -8.678 1.00 86.50 102 ILE A N 1
ATOM 826 C CA . ILE A 1 102 ? 9.758 -10.228 -8.850 1.00 86.50 102 ILE A CA 1
ATOM 827 C C . ILE A 1 102 ? 10.450 -10.420 -7.498 1.00 86.50 102 ILE A C 1
ATOM 829 O O . ILE A 1 102 ? 11.122 -11.433 -7.310 1.00 86.50 102 ILE A O 1
ATOM 833 N N . LEU A 1 103 ? 10.268 -9.493 -6.553 1.00 86.25 103 LEU A N 1
ATOM 834 C CA . LEU A 1 103 ? 10.942 -9.561 -5.254 1.00 86.25 103 LEU A CA 1
ATOM 835 C C . LEU A 1 103 ? 10.410 -10.690 -4.365 1.00 86.25 103 LEU A C 1
ATOM 837 O O . LEU A 1 103 ? 11.202 -11.379 -3.724 1.00 86.25 103 LEU A O 1
ATOM 841 N N . SER A 1 104 ? 9.097 -10.940 -4.381 1.00 82.31 104 SER A N 1
ATOM 842 C CA . SER A 1 104 ? 8.507 -12.103 -3.710 1.00 82.31 104 SER A CA 1
ATOM 843 C C . SER A 1 104 ? 9.073 -13.403 -4.285 1.00 82.31 104 SER A C 1
ATOM 845 O O . SER A 1 104 ? 9.524 -14.254 -3.523 1.00 82.31 104 SER A O 1
ATOM 847 N N . GLY A 1 105 ? 9.171 -13.511 -5.615 1.00 80.25 105 GLY A N 1
ATOM 848 C CA . GLY A 1 105 ? 9.800 -14.655 -6.270 1.00 80.25 105 GLY A CA 1
ATOM 849 C C . GLY A 1 105 ? 11.263 -14.846 -5.861 1.00 80.25 105 GLY A C 1
ATOM 850 O O . GLY A 1 105 ? 11.662 -15.965 -5.560 1.00 80.25 105 GLY A O 1
ATOM 851 N N . ILE A 1 106 ? 12.059 -13.771 -5.797 1.00 87.06 106 ILE A N 1
ATOM 852 C CA . ILE A 1 106 ? 13.452 -13.839 -5.320 1.00 87.06 106 ILE A CA 1
ATOM 853 C C . ILE A 1 106 ? 13.510 -14.379 -3.889 1.00 87.06 106 ILE A C 1
ATOM 855 O O . ILE A 1 106 ? 14.300 -15.283 -3.633 1.00 87.06 106 ILE A O 1
ATOM 859 N N . SER A 1 107 ? 12.672 -13.866 -2.982 1.00 82.38 107 SER A N 1
ATOM 860 C CA . SER A 1 107 ? 12.627 -14.328 -1.589 1.00 82.38 107 SER A CA 1
ATOM 861 C C . SER A 1 107 ? 12.316 -15.823 -1.505 1.00 82.38 107 SER A C 1
ATOM 863 O O . SER A 1 107 ? 13.063 -16.573 -0.883 1.00 82.38 107 SER A O 1
ATOM 865 N N . THR A 1 108 ? 11.276 -16.279 -2.210 1.00 85.56 108 THR A N 1
ATOM 866 C CA . THR A 1 108 ? 10.895 -17.698 -2.242 1.00 85.56 108 THR A CA 1
ATOM 867 C C . THR A 1 108 ? 12.003 -18.578 -2.825 1.00 85.56 108 THR A C 1
ATOM 869 O O . THR A 1 108 ? 12.322 -19.624 -2.267 1.00 85.56 108 THR A O 1
ATOM 872 N N . PHE A 1 109 ?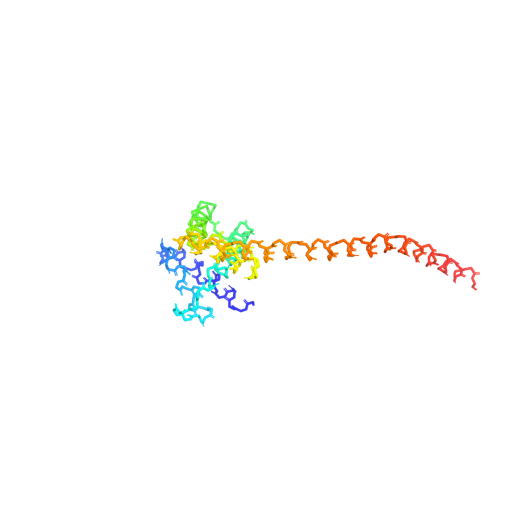 12.641 -18.167 -3.924 1.00 89.38 109 PHE A N 1
ATOM 873 C CA . PHE A 1 109 ? 13.715 -18.960 -4.530 1.00 89.38 109 PHE A CA 1
ATOM 874 C C . PHE A 1 109 ? 14.996 -18.981 -3.686 1.00 89.38 109 PHE A C 1
ATOM 876 O O . PHE A 1 109 ? 15.699 -19.992 -3.690 1.00 89.38 109 PHE A O 1
ATOM 883 N N . LEU A 1 110 ? 15.281 -17.918 -2.925 1.00 85.62 110 LEU A N 1
ATOM 884 C CA . LEU A 1 110 ? 16.375 -17.902 -1.951 1.00 85.62 110 LEU A CA 1
ATOM 885 C C . LEU A 1 110 ? 16.143 -18.920 -0.830 1.00 85.62 110 LEU A C 1
ATOM 887 O O . LEU A 1 110 ? 17.055 -19.681 -0.515 1.00 85.62 110 LEU A O 1
ATOM 891 N N . GLU A 1 111 ? 14.930 -18.988 -0.276 1.00 87.94 111 GLU A N 1
ATOM 892 C CA . GLU A 1 111 ? 14.563 -19.983 0.746 1.00 87.94 111 GLU A CA 1
ATOM 893 C C . GLU A 1 111 ? 14.696 -21.423 0.228 1.00 87.94 111 GLU A C 1
ATOM 895 O O . GLU A 1 111 ? 15.111 -22.325 0.957 1.00 87.94 111 GLU A O 1
ATOM 900 N N . MET A 1 112 ? 14.408 -21.633 -1.058 1.00 90.62 112 MET A N 1
ATOM 901 C CA . MET A 1 112 ? 14.550 -22.925 -1.734 1.00 90.62 112 MET A CA 1
ATOM 902 C C . MET A 1 112 ? 15.989 -23.240 -2.186 1.00 90.62 112 MET A C 1
ATOM 904 O O . MET A 1 112 ? 16.220 -24.309 -2.749 1.00 90.62 112 MET A O 1
ATOM 908 N N . ASN A 1 113 ? 16.958 -22.341 -1.960 1.00 92.19 113 ASN A N 1
ATOM 909 C CA . ASN A 1 113 ? 18.320 -22.406 -2.511 1.00 92.19 113 ASN A CA 1
ATOM 910 C C . ASN A 1 113 ? 18.380 -22.544 -4.055 1.00 92.19 113 ASN A C 1
ATOM 912 O O . ASN A 1 113 ? 19.386 -23.004 -4.601 1.00 92.19 113 ASN A O 1
ATOM 916 N N . ASP A 1 114 ? 17.343 -22.114 -4.783 1.00 94.00 114 ASP A N 1
ATOM 917 C CA . ASP A 1 114 ? 17.303 -22.125 -6.252 1.00 94.00 114 ASP A CA 1
ATOM 918 C C . ASP A 1 114 ? 17.968 -20.863 -6.822 1.00 94.00 114 ASP A C 1
ATOM 920 O O . ASP A 1 114 ? 17.337 -19.852 -7.150 1.00 94.00 114 ASP A O 1
ATOM 924 N N . THR A 1 115 ? 19.291 -20.926 -6.945 1.00 93.56 115 THR A N 1
ATOM 925 C CA . THR A 1 115 ? 20.126 -19.794 -7.365 1.00 93.56 115 THR A CA 1
ATOM 926 C C . THR A 1 115 ? 19.892 -19.376 -8.821 1.00 93.56 115 THR A C 1
ATOM 928 O O . THR A 1 115 ? 20.044 -18.197 -9.150 1.00 93.56 115 THR A O 1
ATOM 931 N N . GLU A 1 116 ? 19.484 -20.298 -9.697 1.00 94.88 116 GLU A N 1
ATOM 932 C CA . GLU A 1 116 ? 19.203 -19.991 -11.105 1.00 94.88 116 GLU A CA 1
ATOM 933 C C . GLU A 1 116 ? 17.895 -19.210 -11.254 1.00 94.88 116 GLU A C 1
ATOM 935 O O . GLU A 1 116 ? 17.845 -18.206 -11.974 1.00 94.88 116 GLU A O 1
ATOM 940 N N . SER A 1 117 ? 16.846 -19.592 -10.519 1.00 92.44 117 SER A N 1
ATOM 941 C CA . SER A 1 117 ? 15.597 -18.826 -10.514 1.00 92.44 117 SER A CA 1
ATOM 942 C C . SER A 1 117 ? 15.769 -17.440 -9.883 1.00 92.44 117 SER A C 1
ATOM 944 O O . SER A 1 117 ? 15.217 -16.468 -10.411 1.00 92.44 117 SER A O 1
ATOM 946 N N . VAL A 1 118 ? 16.593 -17.308 -8.832 1.00 88.75 118 VAL A N 1
ATOM 947 C CA . VAL A 1 118 ? 16.983 -15.999 -8.266 1.00 88.75 118 VAL A CA 1
ATOM 948 C C . VAL A 1 118 ? 17.673 -15.132 -9.319 1.00 88.75 118 VAL A 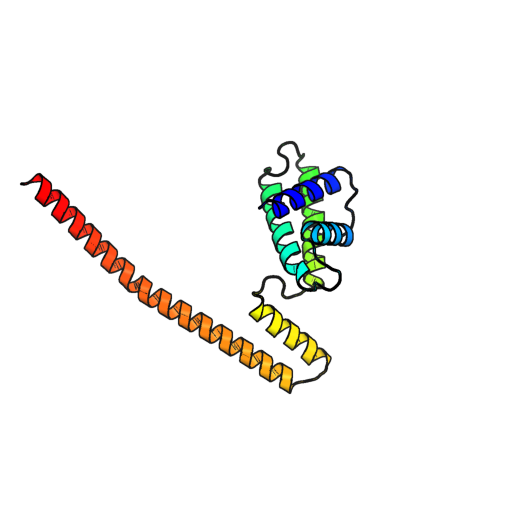C 1
ATOM 950 O O . VAL A 1 118 ? 17.299 -13.971 -9.515 1.00 88.75 118 VAL A O 1
ATOM 953 N N . LYS A 1 119 ? 18.648 -15.691 -10.045 1.00 91.19 119 LYS A N 1
ATOM 954 C CA . LYS A 1 119 ? 19.378 -14.983 -11.103 1.00 91.19 119 LYS A CA 1
ATOM 955 C C . LYS A 1 119 ? 18.440 -14.518 -12.215 1.00 91.19 119 LYS A C 1
ATOM 957 O O . LYS A 1 119 ? 18.504 -13.357 -12.616 1.00 91.19 119 LYS A O 1
ATOM 962 N N . ARG A 1 120 ? 17.530 -15.385 -12.675 1.00 94.38 120 ARG A N 1
ATOM 963 C CA . ARG A 1 120 ? 16.517 -15.036 -13.685 1.00 94.38 120 ARG A CA 1
ATOM 964 C C . ARG A 1 120 ? 15.638 -13.874 -13.219 1.00 94.38 120 ARG A C 1
ATOM 966 O O . ARG A 1 120 ? 15.517 -12.888 -13.938 1.00 94.38 120 ARG A O 1
ATOM 973 N N . LYS A 1 121 ? 15.081 -13.949 -12.007 1.00 90.19 121 LYS A N 1
ATOM 974 C CA . LYS A 1 121 ? 14.223 -12.887 -11.454 1.00 90.19 121 LYS A CA 1
ATOM 975 C C . LYS A 1 121 ? 14.973 -11.572 -11.237 1.00 90.19 121 LYS A C 1
ATOM 977 O O . LYS A 1 121 ? 14.425 -10.503 -11.486 1.00 90.19 121 LYS A O 1
ATOM 982 N N . THR A 1 122 ? 16.246 -11.637 -10.856 1.00 90.44 122 THR A N 1
ATOM 983 C CA . THR A 1 122 ? 17.108 -10.449 -10.750 1.00 90.44 122 THR A CA 1
ATOM 984 C C . THR A 1 122 ? 17.309 -9.775 -12.111 1.00 90.44 122 THR A C 1
ATOM 986 O O . THR A 1 122 ? 17.239 -8.550 -12.211 1.00 90.44 122 THR A O 1
ATOM 989 N N . LEU A 1 123 ? 17.506 -10.560 -13.176 1.00 92.31 123 LEU A N 1
ATOM 990 C CA . LEU A 1 123 ? 17.614 -10.033 -14.540 1.00 92.31 123 LEU A CA 1
ATOM 991 C C . LEU A 1 123 ? 16.292 -9.430 -15.036 1.00 92.31 123 LEU A C 1
ATOM 993 O O . LEU A 1 123 ? 16.313 -8.368 -15.656 1.00 92.31 123 LEU A O 1
ATOM 997 N N . GLU A 1 124 ? 15.151 -10.054 -14.723 1.00 91.00 124 GLU A N 1
ATOM 998 C CA . GLU A 1 124 ? 13.823 -9.476 -14.989 1.00 91.00 124 GLU A CA 1
ATOM 999 C C . GLU A 1 124 ? 13.674 -8.102 -14.313 1.00 91.00 124 GLU A C 1
ATOM 1001 O O . GLU A 1 124 ? 13.246 -7.140 -14.954 1.00 91.00 124 GLU A O 1
ATOM 1006 N N . HIS A 1 125 ? 14.096 -7.979 -13.047 1.00 90.81 125 HIS A N 1
ATOM 1007 C CA . HIS A 1 125 ? 14.065 -6.711 -12.313 1.00 90.81 125 HIS A CA 1
ATOM 1008 C C . HIS A 1 125 ? 14.926 -5.632 -12.982 1.00 90.81 125 HIS A C 1
ATOM 1010 O O . HIS A 1 125 ? 14.477 -4.504 -13.181 1.00 90.81 125 HIS A O 1
ATOM 1016 N N . ALA A 1 126 ? 16.156 -5.984 -13.367 1.00 87.62 126 ALA A N 1
ATOM 1017 C CA . ALA A 1 126 ? 17.073 -5.068 -14.037 1.00 87.62 126 ALA A CA 1
ATOM 1018 C C . ALA A 1 126 ? 16.507 -4.570 -15.378 1.00 87.62 126 ALA A C 1
ATOM 1020 O O . ALA A 1 126 ? 16.572 -3.375 -15.668 1.00 87.62 126 ALA A O 1
ATOM 1021 N N . GLY A 1 127 ? 15.895 -5.464 -16.164 1.00 87.94 127 GLY A N 1
ATOM 1022 C CA . GLY A 1 127 ? 15.240 -5.101 -17.421 1.00 87.94 127 GLY A CA 1
ATOM 1023 C C . GLY A 1 127 ? 14.082 -4.120 -17.223 1.00 87.94 127 GLY A C 1
ATOM 1024 O O . GLY A 1 127 ? 13.939 -3.163 -17.981 1.00 87.94 127 GLY A O 1
ATOM 1025 N N . MET A 1 128 ? 13.292 -4.303 -16.165 1.00 88.94 128 MET A N 1
ATOM 1026 C CA . MET A 1 128 ? 12.197 -3.393 -15.825 1.00 88.94 128 MET A CA 1
ATOM 1027 C C . MET A 1 128 ? 12.697 -2.006 -15.392 1.00 88.94 128 MET A C 1
ATOM 1029 O O . MET A 1 128 ? 12.158 -0.997 -15.847 1.00 88.94 128 MET A O 1
ATOM 1033 N N . ILE A 1 129 ? 13.759 -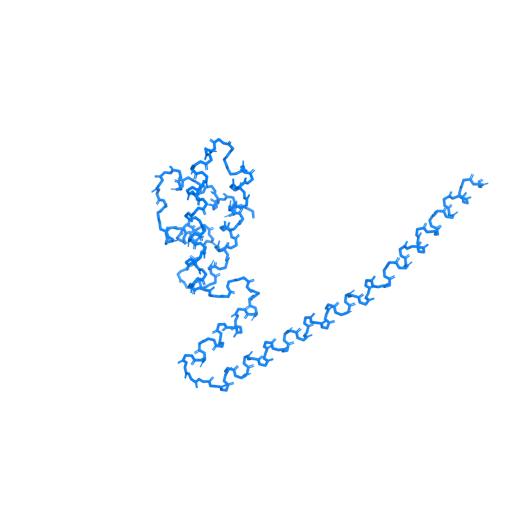1.937 -14.578 1.00 84.00 129 ILE A N 1
ATOM 1034 C CA . ILE A 1 129 ? 14.407 -0.665 -14.211 1.00 84.00 129 ILE A CA 1
ATOM 1035 C C . ILE A 1 129 ? 14.906 0.060 -15.465 1.00 84.00 129 ILE A C 1
ATOM 1037 O O . ILE A 1 129 ? 14.710 1.269 -15.605 1.00 84.00 129 ILE A O 1
ATOM 1041 N N . GLN A 1 130 ? 15.530 -0.672 -16.391 1.00 87.50 130 GLN A N 1
ATOM 1042 C CA . GLN A 1 130 ? 16.041 -0.103 -17.634 1.00 87.50 130 GLN A CA 1
ATOM 1043 C C . GLN A 1 130 ? 14.914 0.451 -18.514 1.00 87.50 130 GLN A C 1
ATOM 1045 O O . GLN A 1 130 ? 15.006 1.590 -18.965 1.00 87.50 130 GLN A O 1
ATOM 1050 N N . ALA A 1 131 ? 13.823 -0.297 -18.691 1.00 85.88 131 ALA A N 1
ATOM 1051 C CA . ALA A 1 131 ? 12.656 0.180 -19.431 1.00 85.88 131 ALA A CA 1
ATOM 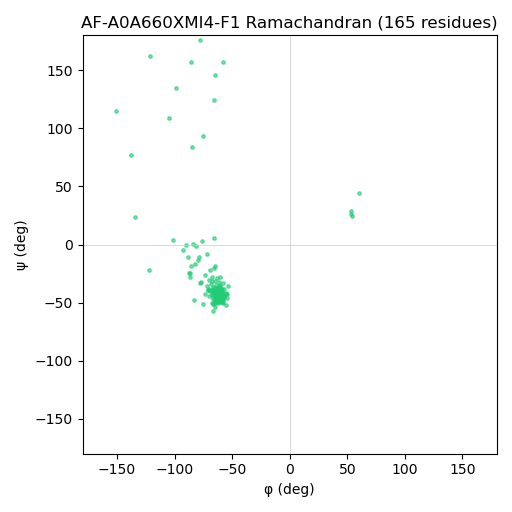1052 C C . ALA A 1 131 ? 12.070 1.463 -18.812 1.00 85.88 131 ALA A C 1
ATOM 1054 O O . ALA A 1 131 ? 11.800 2.433 -19.522 1.00 85.88 131 ALA A O 1
ATOM 1055 N N . GLY A 1 132 ? 11.953 1.512 -17.480 1.00 83.88 132 GLY A N 1
ATOM 1056 C CA . GLY A 1 132 ? 11.506 2.712 -16.770 1.00 83.88 132 GLY A CA 1
ATOM 1057 C C . GLY A 1 132 ? 12.446 3.906 -16.963 1.00 83.88 132 GLY A C 1
ATOM 1058 O O . GLY A 1 132 ? 11.991 5.034 -17.170 1.00 83.88 132 GLY A O 1
ATOM 1059 N N . HIS A 1 133 ? 13.762 3.676 -16.948 1.00 85.06 133 HIS A N 1
ATOM 1060 C CA . HIS A 1 133 ? 14.749 4.715 -17.241 1.00 85.06 133 HIS A CA 1
ATOM 1061 C C . HIS A 1 133 ? 14.603 5.256 -18.667 1.00 85.06 133 HIS A C 1
ATOM 1063 O O . HIS A 1 133 ? 14.605 6.475 -18.868 1.00 85.06 133 HIS A O 1
ATOM 1069 N N . ASP A 1 134 ? 14.441 4.368 -19.646 1.00 86.81 134 ASP A N 1
ATOM 1070 C CA . ASP A 1 134 ? 14.286 4.736 -21.049 1.00 86.81 134 ASP A CA 1
ATOM 1071 C C . ASP A 1 134 ? 13.029 5.585 -21.259 1.00 86.81 134 ASP A C 1
ATOM 1073 O O . ASP A 1 134 ? 13.087 6.621 -21.929 1.00 86.81 134 ASP A O 1
ATOM 1077 N N . ASP A 1 135 ? 11.916 5.229 -20.625 1.00 85.50 135 ASP A N 1
ATOM 1078 C CA . ASP A 1 135 ? 10.676 5.996 -20.715 1.00 85.50 135 ASP A CA 1
ATOM 1079 C C . ASP A 1 135 ? 10.784 7.366 -20.035 1.00 85.50 135 ASP A C 1
ATOM 1081 O O . ASP A 1 135 ? 10.421 8.385 -20.634 1.00 85.50 135 ASP A O 1
ATOM 1085 N N . LEU A 1 136 ? 11.383 7.442 -18.841 1.00 82.94 136 LEU A N 1
ATOM 1086 C CA . LEU A 1 136 ? 11.679 8.723 -18.188 1.00 82.94 136 LEU A CA 1
ATOM 1087 C C . LEU A 1 136 ? 12.601 9.596 -19.046 1.00 82.94 136 LEU A C 1
ATOM 1089 O O . LEU A 1 136 ? 12.426 10.817 -19.117 1.00 82.94 136 LEU A O 1
ATOM 1093 N N . SER A 1 137 ? 13.574 8.988 -19.726 1.00 80.44 137 SER A N 1
ATOM 1094 C CA . SER A 1 137 ? 14.497 9.700 -20.604 1.00 80.44 137 SER A CA 1
ATOM 1095 C C . SER A 1 137 ? 13.783 10.297 -21.824 1.00 80.44 137 SER A C 1
ATOM 1097 O O . SER A 1 137 ? 14.023 11.467 -22.146 1.00 80.44 137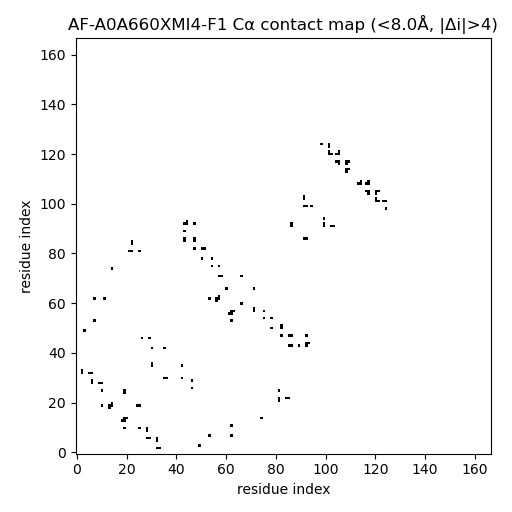 SER A O 1
ATOM 1099 N N . LYS A 1 138 ? 12.846 9.556 -22.439 1.00 82.62 138 LYS A N 1
ATOM 1100 C CA . LYS A 1 138 ? 11.999 10.027 -23.547 1.00 82.62 138 LYS A CA 1
ATOM 1101 C C . LYS A 1 138 ? 11.078 11.155 -23.100 1.00 82.62 138 LYS A C 1
ATOM 1103 O O . LYS A 1 138 ? 11.033 12.193 -23.756 1.00 82.62 138 LYS A O 1
ATOM 1108 N N . VAL A 1 139 ? 10.394 11.001 -21.964 1.00 78.88 139 VAL A N 1
ATOM 1109 C CA . VAL A 1 139 ? 9.516 12.047 -21.408 1.00 78.88 139 VAL A CA 1
ATOM 1110 C C . VAL A 1 139 ? 10.312 13.315 -21.115 1.00 78.88 139 VAL A C 1
ATOM 1112 O O . VAL A 1 139 ? 9.900 14.410 -21.495 1.00 78.88 139 VAL A O 1
ATOM 1115 N N . ARG A 1 140 ? 11.494 13.185 -20.506 1.00 73.38 140 ARG A N 1
ATOM 1116 C CA . ARG A 1 140 ? 12.391 14.319 -20.264 1.00 73.38 140 ARG A CA 1
ATOM 1117 C C . ARG A 1 140 ? 12.835 14.980 -21.569 1.00 73.38 140 ARG A C 1
ATOM 1119 O O . ARG A 1 140 ? 12.926 16.203 -21.617 1.00 73.38 140 ARG A O 1
ATOM 1126 N N . TYR A 1 141 ? 13.119 14.205 -22.614 1.00 74.75 141 TYR A N 1
ATOM 1127 C CA . TYR A 1 141 ? 13.476 14.741 -23.928 1.00 74.75 141 TYR A CA 1
ATOM 1128 C C . TYR A 1 141 ? 12.320 15.523 -24.567 1.00 74.75 141 TYR A C 1
ATOM 1130 O O . TYR A 1 141 ? 12.532 16.641 -25.030 1.00 74.75 141 TYR A O 1
ATOM 1138 N N . ILE A 1 142 ? 11.098 14.987 -24.527 1.00 73.31 142 ILE A N 1
ATOM 1139 C CA . ILE A 1 142 ? 9.894 15.673 -25.020 1.00 73.31 142 ILE A CA 1
ATOM 1140 C C . ILE A 1 142 ? 9.672 16.975 -24.235 1.00 73.31 142 ILE A C 1
ATOM 1142 O O . ILE A 1 142 ? 9.530 18.043 -24.827 1.00 73.31 142 ILE A O 1
ATOM 1146 N N . ASN A 1 143 ? 9.744 16.915 -22.903 1.00 68.88 143 ASN A N 1
ATOM 1147 C CA . ASN A 1 143 ? 9.523 18.072 -22.036 1.00 68.88 143 ASN A CA 1
ATOM 1148 C C . ASN A 1 143 ? 10.590 19.176 -22.217 1.00 68.88 143 ASN A C 1
ATOM 1150 O O . ASN A 1 143 ? 10.280 20.364 -22.133 1.00 68.88 143 ASN A O 1
ATOM 1154 N N . LYS A 1 144 ? 11.840 18.816 -22.557 1.00 71.50 144 LYS A N 1
ATOM 1155 C CA . LYS A 1 144 ? 12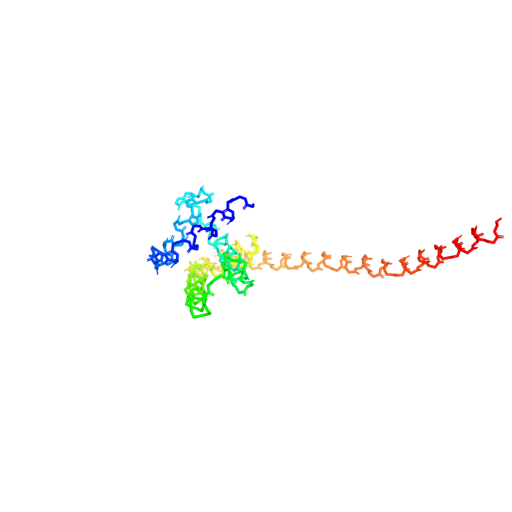.892 19.798 -22.884 1.00 71.50 144 LYS A CA 1
ATOM 1156 C C . LYS A 1 144 ? 12.519 20.712 -24.054 1.00 71.50 144 LYS A C 1
ATOM 1158 O O . LYS A 1 144 ? 12.926 21.869 -24.045 1.00 71.50 144 LYS A O 1
ATOM 1163 N N . TRP A 1 145 ? 11.763 20.221 -25.036 1.00 72.69 145 TRP A N 1
ATOM 1164 C CA . TRP A 1 145 ? 11.305 21.029 -26.171 1.00 72.69 145 TRP A CA 1
ATOM 1165 C C . TRP A 1 145 ? 9.996 21.764 -25.884 1.00 72.69 145 TRP A C 1
ATOM 1167 O O . TRP A 1 145 ? 9.786 22.854 -26.413 1.00 72.69 145 TRP A O 1
ATOM 1177 N N . THR A 1 146 ? 9.147 21.224 -25.009 1.00 78.00 146 THR A N 1
ATOM 1178 C CA . THR A 1 146 ? 7.879 21.853 -24.613 1.00 78.00 146 THR A CA 1
ATOM 1179 C C . THR A 1 146 ? 8.073 23.271 -24.077 1.00 78.00 146 THR A C 1
ATOM 1181 O O . THR A 1 146 ? 7.314 24.170 -24.441 1.00 78.00 146 THR A O 1
ATOM 1184 N N . LEU A 1 147 ? 9.099 23.504 -23.252 1.00 71.69 147 LEU A N 1
ATOM 1185 C CA . LEU A 1 147 ? 9.343 24.818 -22.650 1.00 71.69 147 LEU A CA 1
ATOM 1186 C C . LEU A 1 147 ? 9.707 25.903 -23.699 1.00 71.69 147 LEU A C 1
ATOM 1188 O O . LEU A 1 147 ? 9.017 26.923 -23.732 1.00 71.69 147 LEU A O 1
ATOM 1192 N N . PRO A 1 148 ? 10.680 25.698 -24.617 1.00 81.81 148 PRO A N 1
ATOM 1193 C CA . PRO A 1 148 ? 10.914 26.603 -25.748 1.00 81.81 148 PRO A CA 1
ATOM 1194 C C . PRO A 1 148 ? 9.675 26.856 -26.616 1.00 81.81 148 PRO A C 1
ATOM 1196 O O . PRO A 1 148 ? 9.371 28.008 -26.921 1.00 81.81 148 PRO A O 1
ATOM 1199 N N . TRP A 1 149 ? 8.929 25.807 -26.982 1.00 83.88 149 TRP A N 1
ATOM 1200 C CA . TRP A 1 149 ? 7.715 25.949 -27.797 1.00 83.88 149 TRP A CA 1
ATOM 1201 C C . TRP A 1 149 ? 6.638 26.779 -27.096 1.00 83.88 149 TRP A C 1
ATOM 1203 O O . TRP A 1 149 ? 5.976 27.597 -27.734 1.00 83.88 149 TRP A O 1
ATOM 1213 N N . SER A 1 150 ? 6.504 26.625 -25.778 1.00 84.75 150 SER A N 1
ATOM 1214 C CA . SER A 1 150 ? 5.541 27.387 -24.976 1.00 84.75 150 SER A CA 1
ATOM 1215 C C . SER A 1 150 ? 5.909 28.871 -24.916 1.00 84.75 150 SER A C 1
ATOM 1217 O O . SER A 1 150 ? 5.035 29.730 -25.041 1.00 84.75 150 SER A O 1
ATOM 1219 N N . ILE A 1 151 ? 7.204 29.188 -24.801 1.00 86.25 151 ILE A N 1
ATOM 1220 C CA . ILE A 1 151 ? 7.712 30.567 -24.865 1.00 86.25 151 ILE A CA 1
ATOM 1221 C C . ILE A 1 151 ? 7.417 31.178 -26.240 1.00 86.25 151 ILE A C 1
ATOM 1223 O O . ILE A 1 151 ? 6.850 32.269 -26.310 1.00 86.25 151 ILE A O 1
ATOM 1227 N N . ILE A 1 152 ? 7.725 30.462 -27.328 1.00 91.12 152 ILE A N 1
ATOM 1228 C CA . ILE A 1 152 ? 7.460 30.925 -28.700 1.00 91.12 152 ILE A CA 1
ATOM 1229 C C . ILE A 1 152 ? 5.963 31.182 -28.902 1.00 91.12 152 ILE A C 1
ATOM 1231 O O . ILE A 1 152 ? 5.586 32.259 -29.358 1.00 91.12 152 ILE A O 1
ATOM 1235 N N . SER A 1 153 ? 5.104 30.238 -28.509 1.00 89.12 153 SER A N 1
ATOM 1236 C CA . SER A 1 153 ? 3.646 30.371 -28.613 1.00 89.12 153 SER A CA 1
ATOM 1237 C C . SER A 1 153 ? 3.110 31.568 -27.822 1.00 89.12 153 SER A C 1
ATOM 1239 O O . SER A 1 153 ? 2.210 32.270 -28.288 1.00 89.12 153 SER A O 1
ATOM 1241 N N . THR A 1 154 ? 3.666 31.823 -26.636 1.00 92.44 154 THR A N 1
ATOM 1242 C CA . THR A 1 154 ? 3.274 32.959 -25.788 1.00 92.44 154 THR A CA 1
ATOM 1243 C C . THR A 1 154 ? 3.645 34.283 -26.451 1.00 92.44 154 THR A C 1
ATOM 1245 O O . THR A 1 154 ? 2.800 35.170 -26.561 1.00 92.44 154 THR A O 1
ATOM 1248 N N . ILE A 1 155 ? 4.873 34.398 -26.968 1.00 92.62 155 ILE A N 1
ATOM 1249 C CA . ILE A 1 155 ? 5.339 35.588 -27.696 1.00 92.62 155 ILE A CA 1
ATOM 1250 C C . ILE A 1 155 ? 4.466 35.838 -28.931 1.00 92.62 155 ILE A C 1
ATOM 1252 O O . ILE A 1 155 ? 4.025 36.964 -29.154 1.00 92.62 155 ILE A O 1
ATOM 1256 N N . LEU A 1 156 ? 4.170 34.785 -29.700 1.00 92.44 156 LEU A N 1
ATOM 1257 C CA . LEU A 1 156 ? 3.325 34.867 -30.891 1.00 92.44 156 LEU A CA 1
ATOM 1258 C C . LEU A 1 156 ? 1.909 35.353 -30.544 1.00 92.44 156 LE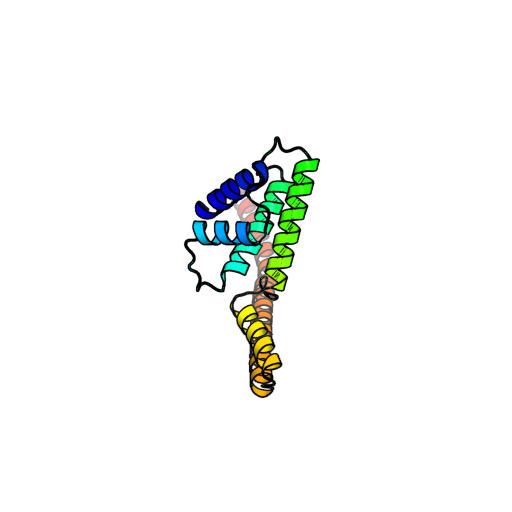U A C 1
ATOM 1260 O O . LEU A 1 156 ? 1.372 36.226 -31.220 1.00 92.44 156 LEU A O 1
ATOM 1264 N N . SER A 1 157 ? 1.326 34.825 -29.464 1.00 94.12 157 SER A N 1
ATOM 1265 C CA . SER A 1 157 ? -0.017 35.198 -28.999 1.00 94.12 157 SER A CA 1
ATOM 1266 C C . SER A 1 157 ? -0.088 36.663 -28.570 1.00 94.12 157 SER A C 1
ATOM 1268 O O . SER A 1 157 ? -1.043 37.356 -28.913 1.00 94.12 157 SER A O 1
ATOM 1270 N N . ILE A 1 158 ? 0.941 37.160 -27.875 1.00 92.81 158 ILE A N 1
ATOM 1271 C CA . ILE A 1 158 ? 1.049 38.576 -27.494 1.00 92.81 158 ILE A CA 1
ATOM 1272 C C . ILE A 1 158 ? 1.140 39.459 -28.745 1.00 92.81 158 ILE A C 1
ATOM 1274 O O . ILE A 1 158 ? 0.422 40.451 -28.852 1.00 92.81 158 ILE A O 1
ATOM 1278 N N . LEU A 1 159 ? 1.974 39.078 -29.717 1.00 92.62 159 LEU A N 1
ATOM 1279 C CA . LEU A 1 159 ? 2.128 39.789 -30.990 1.00 92.62 159 LEU A CA 1
ATOM 1280 C C . LEU A 1 159 ? 0.811 39.877 -31.767 1.00 92.62 159 LEU A C 1
ATOM 1282 O O . LEU A 1 159 ? 0.434 40.962 -32.208 1.00 92.62 159 LEU A O 1
ATOM 1286 N N . PHE A 1 160 ? 0.091 38.762 -31.901 1.00 93.69 160 PHE A N 1
ATOM 1287 C CA . PHE A 1 160 ? -1.215 38.748 -32.559 1.00 93.69 160 PHE A CA 1
ATOM 1288 C C . PHE A 1 160 ? -2.269 39.545 -31.789 1.00 93.69 160 PHE A C 1
ATOM 1290 O O . PHE A 1 160 ? -3.061 40.242 -32.417 1.00 93.69 160 PHE A O 1
ATOM 1297 N N . GLY A 1 161 ? -2.252 39.504 -30.455 1.00 92.00 161 GLY A N 1
ATOM 1298 C CA . GLY A 1 161 ? -3.128 40.330 -29.624 1.00 92.00 161 GLY A CA 1
ATOM 1299 C C . GLY A 1 161 ? -2.893 41.828 -29.835 1.00 92.00 161 GLY A C 1
ATOM 1300 O O . GLY A 1 161 ? -3.847 42.584 -29.991 1.00 92.00 161 GLY A O 1
ATOM 1301 N N . ILE A 1 162 ? -1.629 42.255 -29.917 1.00 92.25 162 ILE A N 1
ATOM 1302 C CA . ILE A 1 162 ? -1.264 43.652 -30.200 1.00 92.25 162 ILE A CA 1
ATOM 1303 C C . ILE A 1 162 ? -1.668 44.044 -31.628 1.00 92.25 162 ILE A C 1
ATOM 1305 O O . ILE A 1 162 ? -2.271 45.095 -31.828 1.00 92.25 162 ILE A O 1
ATOM 1309 N N . LEU A 1 163 ? -1.389 43.197 -32.623 1.00 90.38 163 LEU A N 1
ATOM 1310 C CA . LEU A 1 163 ? -1.786 43.443 -34.015 1.00 90.38 163 LEU A CA 1
ATOM 1311 C C . LEU A 1 163 ? -3.307 43.553 -34.179 1.00 90.38 163 LEU A C 1
ATOM 1313 O O . LEU A 1 163 ? -3.769 44.372 -34.968 1.00 90.38 163 LEU A O 1
ATOM 1317 N N . ALA A 1 164 ? -4.077 42.763 -33.428 1.00 87.94 164 ALA A N 1
ATOM 1318 C CA . ALA A 1 164 ? -5.536 42.823 -33.425 1.00 87.94 164 ALA A CA 1
ATOM 1319 C C . ALA A 1 164 ? -6.096 44.106 -32.788 1.00 87.94 164 ALA A C 1
ATOM 1321 O O . ALA A 1 164 ? -7.229 44.461 -33.077 1.00 87.94 164 ALA A O 1
ATOM 1322 N N . LEU A 1 165 ? -5.329 44.789 -31.932 1.00 86.50 165 LEU A N 1
ATOM 1323 C CA . LEU A 1 165 ? -5.714 46.072 -31.328 1.00 86.50 165 LEU A CA 1
ATOM 1324 C C . LEU A 1 165 ? -5.329 47.282 -32.192 1.00 86.50 165 LEU A C 1
ATOM 1326 O O . LEU A 1 165 ? -5.911 48.351 -32.038 1.00 86.50 165 LEU A O 1
ATOM 1330 N N . ILE A 1 166 ? -4.319 47.134 -33.054 1.00 87.19 166 ILE A N 1
ATOM 1331 C CA . ILE A 1 166 ? -3.824 48.197 -33.946 1.00 87.19 166 ILE A CA 1
ATOM 1332 C C . ILE A 1 166 ? -4.628 48.256 -35.260 1.00 87.19 166 ILE A C 1
ATOM 1334 O O . ILE A 1 166 ? -4.590 49.272 -35.955 1.00 87.19 166 ILE A O 1
ATOM 1338 N N . ARG A 1 167 ? -5.346 47.182 -35.602 1.00 54.94 167 ARG A N 1
ATOM 1339 C CA . ARG A 1 167 ? -6.222 47.090 -36.775 1.00 54.94 167 ARG A CA 1
ATOM 1340 C C . ARG A 1 167 ? -7.677 47.335 -36.400 1.00 54.94 167 ARG A C 1
ATOM 1342 O O . ARG A 1 167 ? -8.363 47.977 -37.224 1.00 54.94 167 ARG A O 1
#

Mean predicted aligned error: 12.5 Å